Protein AF-A0A4R9IJF5-F1 (afdb_monomer_lite)

pLDDT: mean 86.81, std 10.18, range [46.81, 97.56]

Radius of gyration: 17.84 Å; chains: 1; bounding box: 42×36×42 Å

Organism: NCBI:txid2484964

Structure (mmCIF, N/CA/C/O backbone):
data_AF-A0A4R9IJF5-F1
#
_entry.id   AF-A0A4R9IJF5-F1
#
loop_
_atom_site.group_PDB
_atom_site.id
_atom_site.type_symbol
_atom_site.label_atom_id
_atom_site.label_alt_id
_atom_site.label_comp_id
_atom_site.label_asym_id
_atom_site.label_entity_id
_atom_site.label_seq_id
_atom_site.pdbx_PDB_ins_code
_atom_site.Cartn_x
_atom_site.Cartn_y
_atom_site.Cartn_z
_atom_site.occupancy
_atom_site.B_iso_or_equiv
_atom_site.auth_seq_id
_atom_site.auth_comp_id
_atom_site.auth_asym_id
_atom_site.auth_atom_id
_atom_site.pdbx_PDB_model_num
ATOM 1 N N . MET A 1 1 ? 13.743 -22.548 -2.052 1.00 46.81 1 MET A N 1
ATOM 2 C CA . MET A 1 1 ? 13.257 -21.189 -1.715 1.00 46.81 1 MET A CA 1
ATOM 3 C C . MET A 1 1 ? 13.113 -20.416 -3.014 1.00 46.81 1 MET A C 1
ATOM 5 O O . MET A 1 1 ? 14.036 -20.484 -3.808 1.00 46.81 1 MET A O 1
ATOM 9 N N . LYS A 1 2 ? 11.975 -19.755 -3.269 1.00 55.03 2 LYS A N 1
ATOM 10 C CA . LYS A 1 2 ? 11.876 -18.783 -4.374 1.00 55.03 2 LYS A CA 1
ATOM 11 C C . LYS A 1 2 ? 12.757 -17.579 -4.033 1.00 55.03 2 LYS A C 1
ATOM 13 O O . LYS A 1 2 ? 12.748 -17.150 -2.877 1.00 55.03 2 LYS A O 1
ATOM 18 N N . ASP A 1 3 ? 13.495 -17.065 -5.011 1.00 65.81 3 ASP A N 1
ATOM 19 C CA . ASP A 1 3 ? 14.305 -15.861 -4.831 1.00 65.81 3 ASP A CA 1
ATOM 20 C C . ASP A 1 3 ? 13.428 -14.688 -4.383 1.00 65.81 3 ASP A C 1
ATOM 22 O O . ASP A 1 3 ? 12.347 -14.448 -4.927 1.00 65.81 3 ASP A O 1
ATOM 26 N N . LYS A 1 4 ? 13.890 -13.958 -3.363 1.00 61.62 4 LYS A N 1
ATOM 27 C CA . LYS A 1 4 ? 13.256 -12.718 -2.913 1.00 61.62 4 LYS A CA 1
ATOM 28 C C . LYS A 1 4 ? 13.832 -11.575 -3.740 1.00 61.62 4 LYS A C 1
ATOM 30 O O . LYS A 1 4 ? 14.949 -11.131 -3.494 1.00 61.62 4 LYS A O 1
ATOM 35 N N . ILE A 1 5 ? 13.080 -11.131 -4.740 1.00 67.94 5 ILE A N 1
ATOM 36 C CA . ILE A 1 5 ? 13.469 -10.022 -5.613 1.00 67.94 5 ILE A CA 1
ATOM 37 C C . ILE A 1 5 ? 13.005 -8.715 -4.965 1.00 67.94 5 ILE A C 1
ATOM 39 O O . ILE A 1 5 ? 11.820 -8.550 -4.682 1.00 67.94 5 ILE A O 1
ATOM 43 N N . PHE A 1 6 ? 13.938 -7.793 -4.735 1.00 71.94 6 PHE A N 1
ATOM 44 C CA . PHE A 1 6 ? 13.663 -6.434 -4.272 1.00 71.94 6 PHE A CA 1
ATOM 45 C C . PHE A 1 6 ? 13.974 -5.453 -5.402 1.00 71.94 6 PHE A C 1
ATOM 47 O O . PHE A 1 6 ? 15.039 -5.535 -6.014 1.00 71.94 6 PHE A O 1
ATOM 54 N N . LEU A 1 7 ? 13.042 -4.545 -5.690 1.00 71.00 7 LEU A N 1
ATOM 55 C CA . LEU A 1 7 ? 13.237 -3.480 -6.669 1.00 71.00 7 LEU A CA 1
ATOM 56 C C . LEU A 1 7 ? 13.514 -2.179 -5.922 1.00 71.00 7 LEU A C 1
ATOM 58 O O . LEU A 1 7 ? 12.616 -1.639 -5.277 1.00 71.00 7 LEU A O 1
ATOM 62 N N . ASP A 1 8 ? 14.742 -1.679 -6.012 1.00 79.38 8 ASP A N 1
ATOM 63 C CA . ASP A 1 8 ? 15.024 -0.308 -5.605 1.00 79.38 8 ASP A CA 1
ATOM 64 C C . ASP A 1 8 ? 14.613 0.679 -6.715 1.00 79.38 8 ASP A C 1
ATOM 66 O O . ASP A 1 8 ? 14.468 0.327 -7.891 1.00 79.38 8 ASP A O 1
ATOM 70 N N . THR A 1 9 ? 14.413 1.940 -6.344 1.00 76.88 9 THR A N 1
ATOM 71 C CA . THR A 1 9 ? 14.094 3.003 -7.304 1.00 76.88 9 THR A CA 1
ATOM 72 C C . THR A 1 9 ? 15.302 3.417 -8.151 1.00 76.88 9 THR A C 1
ATOM 74 O O . THR A 1 9 ? 15.116 3.960 -9.241 1.00 76.88 9 THR A O 1
ATOM 77 N N . ASN A 1 10 ? 16.534 3.117 -7.718 1.00 78.25 10 ASN A N 1
ATOM 78 C CA . ASN A 1 10 ? 17.755 3.401 -8.478 1.00 78.25 10 ASN A CA 1
ATOM 79 C C . ASN A 1 10 ? 17.824 2.586 -9.774 1.00 78.25 10 ASN A C 1
ATOM 81 O O . ASN A 1 10 ? 18.405 3.049 -10.756 1.00 78.25 10 ASN A O 1
ATOM 85 N N . ILE A 1 11 ? 17.169 1.424 -9.831 1.00 80.62 11 ILE A N 1
ATOM 86 C CA . ILE A 1 11 ? 17.050 0.627 -11.051 1.00 80.62 11 ILE A CA 1
ATOM 87 C C . ILE A 1 11 ? 16.398 1.430 -12.188 1.00 80.62 11 ILE A C 1
ATOM 89 O O . ILE A 1 11 ? 16.769 1.253 -13.34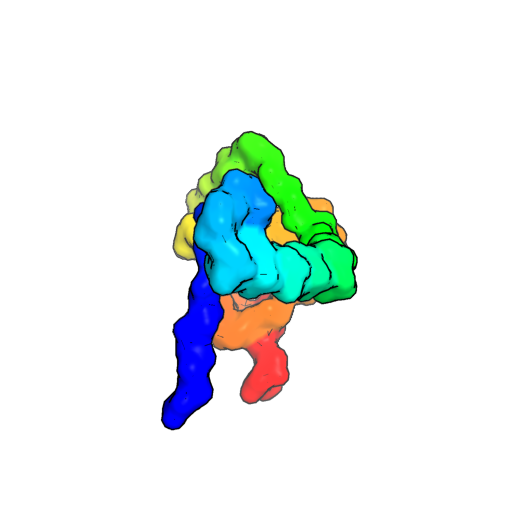8 1.00 80.62 11 ILE A O 1
ATOM 93 N N . ILE A 1 12 ? 15.492 2.365 -11.883 1.00 78.69 12 ILE A N 1
ATOM 94 C CA . ILE A 1 12 ? 14.878 3.241 -12.894 1.00 78.69 12 ILE A CA 1
ATOM 95 C C . ILE A 1 12 ? 15.921 4.201 -13.486 1.00 78.69 12 ILE A C 1
ATOM 97 O O . ILE A 1 12 ? 15.921 4.446 -14.693 1.00 78.69 12 ILE A O 1
ATOM 101 N N . LEU A 1 13 ? 16.863 4.691 -12.674 1.00 82.94 13 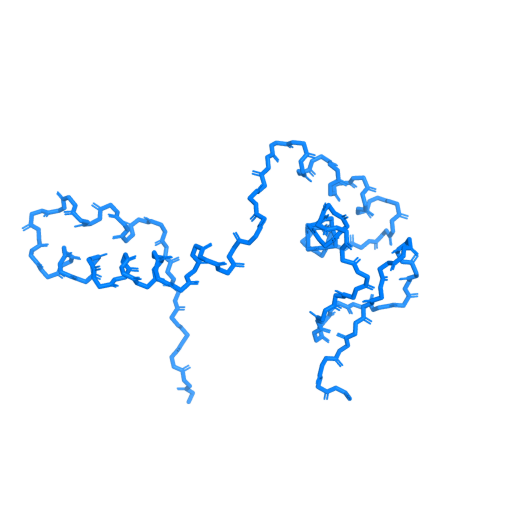LEU A N 1
ATOM 102 C CA . LEU A 1 13 ? 17.918 5.609 -13.123 1.00 82.94 13 LEU A CA 1
ATOM 103 C C . LEU A 1 13 ? 18.849 4.956 -14.151 1.00 82.94 13 LEU A C 1
ATOM 105 O O . LEU A 1 13 ? 19.377 5.635 -15.033 1.00 82.94 13 LEU A O 1
ATOM 109 N N . TYR A 1 14 ? 19.005 3.629 -14.108 1.00 86.69 14 TYR A N 1
ATOM 110 C CA . TYR A 1 14 ? 19.826 2.906 -15.079 1.00 86.69 14 TYR A CA 1
ATOM 111 C C . TYR A 1 14 ? 19.285 2.942 -16.511 1.00 86.69 14 TYR A C 1
ATOM 113 O O . TYR A 1 14 ? 20.032 2.626 -17.437 1.00 86.69 14 TYR A O 1
ATOM 121 N N . GLN A 1 15 ? 18.057 3.414 -16.745 1.00 84.06 15 GLN A N 1
ATOM 122 C CA . GLN A 1 15 ? 17.581 3.710 -18.103 1.00 84.06 15 GLN A CA 1
ATOM 123 C C . GLN A 1 15 ? 18.432 4.755 -18.826 1.00 84.06 15 GLN A C 1
ATOM 125 O O . GLN A 1 15 ? 18.519 4.738 -20.057 1.00 84.06 15 GLN A O 1
ATOM 130 N N . PHE A 1 16 ? 19.074 5.634 -18.061 1.00 86.44 16 PHE A N 1
ATOM 131 C CA . PHE A 1 16 ? 19.955 6.681 -18.563 1.00 86.44 16 PHE A CA 1
ATOM 132 C C . PHE A 1 16 ? 21.437 6.278 -18.514 1.00 86.44 16 PHE A C 1
ATOM 134 O O . PHE A 1 16 ? 22.298 7.075 -18.873 1.00 86.44 16 PHE A O 1
ATOM 141 N N . SER A 1 17 ? 21.754 5.043 -18.102 1.00 89.81 17 SER A N 1
ATOM 142 C CA . SER A 1 17 ? 23.130 4.537 -18.072 1.00 89.81 17 SER A CA 1
ATOM 143 C C . SER A 1 17 ? 23.670 4.254 -19.480 1.00 89.81 17 SER A C 1
ATOM 145 O O . SER A 1 17 ? 22.922 3.886 -20.391 1.00 89.81 17 SER A O 1
ATOM 147 N N . SER A 1 18 ? 24.988 4.388 -19.649 1.00 90.25 18 SER A N 1
ATOM 148 C CA . SER A 1 18 ? 25.728 3.920 -20.829 1.00 90.25 18 SER A CA 1
ATOM 149 C C . SER A 1 18 ? 25.920 2.396 -20.848 1.00 90.25 18 SER A C 1
ATOM 151 O O . SER A 1 18 ? 26.168 1.822 -21.908 1.00 90.25 18 SER A O 1
ATOM 153 N N . ASP A 1 19 ? 25.760 1.725 -19.703 1.00 94.38 19 ASP A N 1
ATOM 154 C CA . ASP A 1 19 ? 25.783 0.267 -19.593 1.00 94.38 19 ASP A CA 1
ATOM 155 C C . ASP A 1 19 ? 24.518 -0.324 -20.235 1.00 94.38 19 ASP A C 1
ATOM 157 O O . ASP A 1 19 ? 23.398 -0.187 -19.731 1.00 94.38 19 ASP A O 1
ATOM 161 N N . THR A 1 20 ? 24.705 -0.990 -21.375 1.00 91.44 20 THR A N 1
ATOM 162 C CA . THR A 1 20 ? 23.602 -1.506 -22.196 1.00 91.44 20 THR A CA 1
ATOM 163 C C . THR A 1 20 ? 22.835 -2.631 -21.495 1.00 91.44 20 THR A C 1
ATOM 165 O O . THR A 1 20 ? 21.616 -2.726 -21.649 1.00 91.44 20 THR A O 1
ATOM 168 N N . GLN A 1 21 ? 23.505 -3.449 -20.677 1.00 90.88 21 GLN A N 1
ATOM 169 C CA . GLN A 1 21 ? 22.858 -4.538 -19.946 1.00 90.88 21 GLN A CA 1
ATOM 170 C C . GLN A 1 21 ? 21.951 -3.981 -18.844 1.00 90.88 21 GLN A C 1
ATOM 172 O O . GLN A 1 21 ? 20.773 -4.343 -18.770 1.00 90.88 21 GLN A O 1
ATOM 177 N N . LYS A 1 22 ? 22.464 -3.046 -18.032 1.00 89.00 22 LYS A N 1
ATOM 178 C CA . LYS A 1 22 ? 21.672 -2.387 -16.977 1.00 89.00 22 LYS A CA 1
ATOM 179 C C . LYS A 1 22 ? 20.503 -1.604 -17.561 1.00 89.00 22 LYS A C 1
ATOM 181 O O . LYS A 1 22 ? 19.386 -1.701 -17.056 1.00 89.00 22 LYS A O 1
ATOM 186 N N . LYS A 1 23 ? 20.732 -0.893 -18.666 1.00 90.00 23 LYS A N 1
ATOM 187 C CA . LYS A 1 23 ? 19.696 -0.141 -19.379 1.00 90.00 23 LYS A CA 1
ATOM 188 C C . LYS A 1 23 ? 18.570 -1.035 -19.893 1.00 90.00 23 LYS A C 1
ATOM 190 O O . LYS A 1 23 ? 17.401 -0.691 -19.725 1.00 90.00 23 LYS A O 1
ATOM 195 N N . ASN A 1 24 ? 18.894 -2.178 -20.498 1.00 90.00 24 ASN A N 1
ATOM 196 C CA . ASN A 1 24 ? 17.879 -3.112 -20.990 1.00 90.00 24 ASN A CA 1
ATOM 197 C C . ASN A 1 24 ? 17.061 -3.703 -19.838 1.00 90.00 24 ASN A C 1
ATOM 199 O O . ASN A 1 24 ? 15.832 -3.706 -19.906 1.00 90.00 24 ASN A O 1
ATOM 203 N N . LYS A 1 25 ? 17.715 -4.082 -18.732 1.00 88.25 25 LYS A N 1
ATOM 204 C CA . LYS A 1 25 ? 17.000 -4.582 -17.553 1.00 88.25 25 LYS A CA 1
ATOM 205 C C . LYS A 1 25 ? 16.083 -3.526 -16.932 1.00 88.25 25 LYS A C 1
ATOM 207 O O . LYS A 1 25 ? 14.946 -3.822 -16.574 1.00 88.25 25 LYS A O 1
ATOM 212 N N . ALA A 1 26 ? 16.539 -2.278 -16.872 1.00 87.44 26 ALA A N 1
ATOM 213 C CA . ALA A 1 26 ? 15.742 -1.159 -16.382 1.00 87.44 26 ALA A CA 1
ATOM 214 C C . ALA A 1 26 ? 14.511 -0.858 -17.262 1.00 87.44 26 ALA A C 1
ATOM 216 O O . ALA A 1 26 ? 13.479 -0.419 -16.750 1.00 87.44 26 ALA A O 1
ATOM 217 N N . LYS A 1 27 ? 14.581 -1.110 -18.579 1.00 87.94 27 LYS A N 1
ATOM 218 C CA . LYS A 1 27 ? 13.428 -0.989 -19.491 1.00 87.94 27 LYS A CA 1
ATOM 219 C C . LYS A 1 27 ? 12.383 -2.087 -19.271 1.00 87.94 27 LYS A C 1
ATOM 221 O O . LYS A 1 27 ? 11.191 -1.783 -19.243 1.00 87.94 27 LYS A O 1
ATO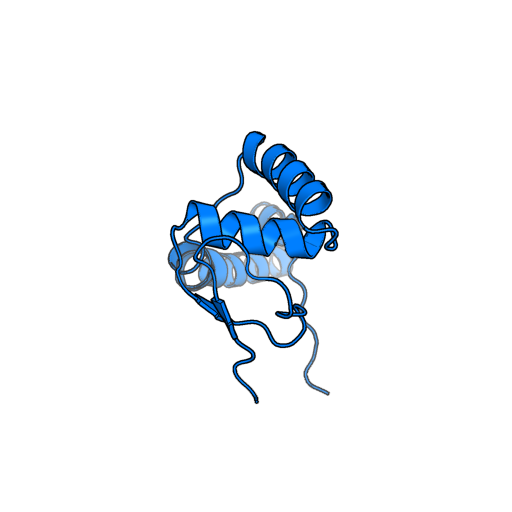M 226 N N . GLU A 1 28 ? 12.808 -3.336 -19.074 1.00 87.00 28 GLU A N 1
ATOM 227 C CA . GLU A 1 28 ? 11.891 -4.437 -18.726 1.00 87.00 28 GLU A CA 1
ATOM 228 C C . GLU A 1 28 ? 11.120 -4.117 -17.440 1.00 87.00 28 GLU A C 1
ATOM 230 O O . GLU A 1 28 ? 9.896 -4.215 -17.384 1.00 87.00 28 GLU A O 1
ATOM 235 N N . LEU A 1 29 ? 11.838 -3.658 -16.416 1.00 86.31 29 LEU A N 1
ATOM 236 C CA . LEU A 1 29 ? 11.255 -3.354 -15.113 1.00 86.31 29 LEU A CA 1
ATOM 237 C C . LEU A 1 29 ? 10.324 -2.141 -15.139 1.00 86.31 29 LEU A C 1
ATOM 239 O O . LEU A 1 29 ? 9.305 -2.138 -14.453 1.00 86.31 29 LEU A O 1
ATOM 243 N N . ARG A 1 30 ? 10.601 -1.146 -15.985 1.00 86.25 30 ARG A N 1
ATOM 244 C CA . ARG A 1 30 ? 9.654 -0.050 -16.237 1.00 86.25 30 ARG A CA 1
ATOM 245 C C . ARG A 1 30 ? 8.333 -0.546 -16.789 1.00 86.25 30 ARG A C 1
ATOM 247 O O . ARG A 1 30 ? 7.296 -0.083 -16.339 1.00 86.25 30 ARG A O 1
ATOM 254 N N . THR A 1 31 ? 8.373 -1.508 -17.705 1.00 87.50 31 THR A N 1
ATOM 255 C CA . THR A 1 31 ? 7.148 -2.092 -18.262 1.00 87.50 31 THR A CA 1
ATOM 256 C C . THR A 1 31 ? 6.315 -2.736 -17.154 1.00 87.50 31 THR A C 1
ATOM 258 O O . THR A 1 31 ? 5.110 -2.522 -17.090 1.00 87.50 31 THR A O 1
ATOM 261 N N . TYR A 1 32 ? 6.951 -3.447 -16.217 1.00 85.69 32 TYR A N 1
ATOM 262 C CA . TYR A 1 32 ? 6.260 -3.985 -15.042 1.00 85.69 32 TYR A CA 1
ATOM 263 C C . TYR A 1 32 ? 5.635 -2.878 -14.173 1.00 85.69 32 TYR A C 1
ATOM 265 O O . TYR A 1 32 ? 4.484 -2.996 -13.750 1.00 85.69 32 TYR A O 1
ATOM 273 N N . ILE A 1 33 ? 6.362 -1.782 -13.935 1.00 85.69 33 ILE A N 1
ATOM 274 C CA . ILE A 1 33 ? 5.849 -0.634 -13.174 1.00 85.69 33 ILE A CA 1
ATOM 275 C C . ILE A 1 33 ? 4.627 -0.020 -13.869 1.00 85.69 33 ILE A C 1
ATOM 277 O O . ILE A 1 33 ? 3.606 0.196 -13.227 1.00 85.69 33 ILE A O 1
ATOM 281 N N . GLU A 1 34 ? 4.708 0.237 -15.171 1.00 87.38 34 GLU A N 1
ATOM 282 C CA . GLU A 1 34 ? 3.662 0.934 -15.928 1.00 87.38 34 GLU A CA 1
ATOM 283 C C . GLU A 1 34 ? 2.420 0.075 -16.167 1.00 87.38 34 GLU A C 1
ATOM 285 O O . GLU A 1 34 ? 1.304 0.584 -16.102 1.00 87.38 34 GLU A O 1
ATOM 290 N N . VAL A 1 35 ? 2.601 -1.222 -16.419 1.00 89.12 35 VAL A N 1
ATOM 291 C CA . VAL A 1 35 ? 1.507 -2.125 -16.807 1.00 89.12 35 VAL A CA 1
ATOM 292 C C . VAL A 1 35 ? 0.877 -2.829 -15.607 1.00 89.12 35 VAL A C 1
ATOM 294 O O . VAL A 1 35 ? -0.311 -3.139 -15.644 1.00 89.12 35 VAL A O 1
ATOM 297 N N . ILE A 1 36 ? 1.641 -3.088 -14.541 1.00 87.50 36 ILE A N 1
ATOM 298 C CA . ILE A 1 36 ? 1.154 -3.842 -13.377 1.00 87.50 36 ILE A CA 1
ATOM 299 C C . ILE A 1 36 ? 1.074 -2.949 -12.142 1.00 87.50 36 ILE A C 1
ATOM 301 O O . ILE A 1 36 ? 0.003 -2.828 -11.551 1.00 87.50 36 ILE A O 1
ATOM 305 N N . LEU A 1 37 ? 2.175 -2.307 -11.743 1.00 84.31 37 LEU A N 1
ATOM 306 C CA . LEU A 1 37 ? 2.224 -1.618 -10.449 1.00 84.31 37 LEU A CA 1
ATOM 307 C C . LEU A 1 37 ? 1.349 -0.357 -10.413 1.00 84.31 37 LEU A C 1
ATOM 309 O O . LEU A 1 37 ? 0.491 -0.240 -9.543 1.00 84.31 37 LEU A O 1
ATOM 313 N N . ILE A 1 38 ? 1.531 0.572 -11.357 1.00 87.62 38 ILE A N 1
ATOM 314 C CA . ILE A 1 38 ? 0.804 1.851 -11.402 1.00 87.62 38 ILE A CA 1
ATOM 315 C C . ILE A 1 38 ? -0.719 1.641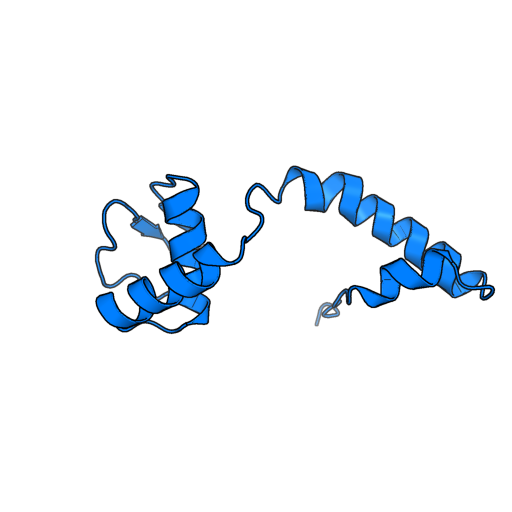 -11.471 1.00 87.62 38 ILE A C 1
ATOM 317 O O . ILE A 1 38 ? -1.429 2.276 -10.690 1.00 87.62 38 ILE A O 1
ATOM 321 N N . PRO A 1 39 ? -1.261 0.735 -12.310 1.00 88.88 39 PRO A N 1
ATOM 322 C CA . PRO A 1 39 ? -2.701 0.479 -12.339 1.00 88.88 39 PRO A CA 1
ATOM 323 C C . PRO A 1 39 ? -3.272 -0.057 -11.018 1.00 88.88 39 PRO A C 1
ATOM 325 O O . PRO A 1 39 ? -4.436 0.226 -10.704 1.00 88.88 39 PRO A O 1
ATOM 328 N N . LEU A 1 40 ? -2.470 -0.804 -10.248 1.00 85.69 40 LEU A N 1
ATOM 329 C CA . LEU A 1 40 ? -2.845 -1.368 -8.947 1.00 85.69 40 LEU A CA 1
ATOM 330 C C . LEU A 1 40 ? -2.650 -0.379 -7.783 1.00 85.69 40 LEU A C 1
ATOM 332 O O . LEU A 1 40 ? -3.406 -0.425 -6.812 1.00 85.69 40 LEU A O 1
ATOM 336 N N . CYS A 1 41 ? -1.689 0.543 -7.876 1.00 87.44 41 CYS A N 1
ATOM 337 C CA . CYS A 1 41 ? -1.445 1.586 -6.880 1.00 87.44 41 CYS A CA 1
ATOM 338 C C . CYS A 1 41 ? -2.537 2.666 -6.929 1.00 87.44 41 CYS A C 1
ATOM 340 O O . CYS A 1 41 ? -2.410 3.686 -7.599 1.00 87.44 41 CYS A O 1
ATOM 342 N N . LYS A 1 42 ? -3.626 2.453 -6.183 1.00 84.00 42 LYS A N 1
ATOM 343 C CA . LYS A 1 42 ? -4.723 3.431 -6.039 1.00 84.00 42 LYS A CA 1
ATOM 344 C C . LYS A 1 42 ? -4.445 4.543 -5.027 1.00 84.00 42 LYS A C 1
ATOM 346 O O . LYS A 1 42 ? -5.229 5.483 -4.943 1.00 84.00 42 LYS A O 1
ATOM 351 N N . PHE A 1 43 ? -3.361 4.439 -4.262 1.00 88.62 43 PHE A N 1
ATOM 352 C CA . PHE A 1 43 ? -3.013 5.387 -3.212 1.00 88.62 43 PHE A CA 1
ATOM 353 C C . PHE A 1 43 ? -1.565 5.846 -3.356 1.00 88.62 43 PHE A C 1
ATOM 355 O O . PHE A 1 43 ? -0.657 5.020 -3.440 1.00 88.62 43 PHE A O 1
ATOM 362 N N . PHE A 1 44 ? -1.368 7.163 -3.344 1.00 89.62 44 PHE A N 1
ATOM 363 C CA . PHE A 1 44 ? -0.060 7.805 -3.323 1.00 89.62 44 PHE A CA 1
ATOM 364 C C . PHE A 1 44 ? -0.004 8.724 -2.099 1.00 89.62 44 PHE A C 1
ATOM 366 O O . PHE A 1 44 ? -0.851 9.611 -1.986 1.00 89.62 44 PHE A O 1
ATOM 373 N N . PRO A 1 45 ? 0.935 8.503 -1.166 1.00 91.75 45 PRO A N 1
ATOM 374 C CA . PRO A 1 45 ? 0.991 9.268 0.069 1.00 91.75 45 PRO A CA 1
ATOM 375 C C . PRO A 1 45 ? 1.431 10.712 -0.190 1.00 91.75 45 PRO A C 1
ATOM 377 O O . PRO A 1 45 ? 2.441 10.957 -0.849 1.00 91.75 45 PRO A O 1
ATOM 380 N N . ASP A 1 46 ? 0.702 11.662 0.383 1.00 93.69 46 ASP A N 1
ATOM 381 C CA . ASP A 1 46 ? 1.106 13.064 0.491 1.00 93.69 46 ASP A CA 1
ATOM 382 C C . ASP A 1 46 ? 1.688 13.358 1.896 1.00 93.69 46 ASP A C 1
ATOM 384 O O . ASP A 1 46 ? 1.603 12.511 2.786 1.00 93.69 46 ASP A O 1
ATOM 388 N N . PRO A 1 47 ? 2.302 14.527 2.155 1.00 95.88 47 PRO A N 1
ATOM 389 C CA . PRO A 1 47 ? 2.876 14.828 3.468 1.00 95.88 47 PRO A CA 1
ATOM 390 C C . PRO A 1 47 ? 1.901 14.683 4.653 1.00 95.88 47 PRO A C 1
ATOM 392 O O . PRO A 1 47 ? 2.308 14.228 5.723 1.00 95.88 47 PRO A O 1
ATOM 395 N N . SER A 1 48 ? 0.618 15.018 4.473 1.00 96.12 48 SER A N 1
ATOM 396 C CA . SER A 1 48 ? -0.394 14.914 5.533 1.00 96.12 48 SER A CA 1
ATOM 397 C C . SER A 1 48 ? -0.688 13.465 5.916 1.00 96.12 48 SER A C 1
ATOM 399 O O . SER A 1 48 ? -0.938 13.182 7.085 1.00 96.12 48 SER A O 1
ATOM 401 N N . PHE A 1 49 ? -0.551 12.522 4.977 1.00 97.25 49 PHE A N 1
ATOM 402 C CA . PHE A 1 49 ? -0.748 11.096 5.238 1.00 97.25 49 PHE A CA 1
ATOM 403 C C . PHE A 1 49 ? 0.167 10.570 6.350 1.00 97.25 49 PHE A C 1
ATOM 405 O O . PHE A 1 49 ? -0.262 9.764 7.178 1.00 97.25 49 PHE A O 1
ATOM 412 N N . TYR A 1 50 ? 1.417 11.026 6.407 1.00 97.44 50 T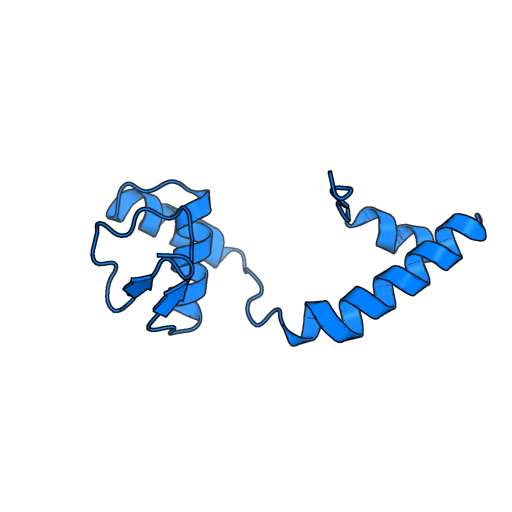YR A N 1
ATOM 413 C CA . TYR A 1 50 ? 2.354 10.579 7.439 1.00 97.44 50 TYR A CA 1
ATOM 414 C C . TYR A 1 50 ? 1.963 11.104 8.823 1.00 97.44 50 TYR A C 1
ATOM 416 O O . TYR A 1 50 ? 2.017 10.359 9.801 1.00 97.44 50 TYR A O 1
ATOM 424 N N . ILE A 1 51 ? 1.502 12.355 8.893 1.00 97.56 51 ILE A N 1
ATOM 425 C CA . ILE A 1 51 ? 1.026 12.985 10.131 1.00 97.56 51 ILE A CA 1
ATOM 426 C C . ILE A 1 51 ? -0.255 12.290 10.613 1.00 97.56 51 ILE A C 1
ATOM 428 O O . ILE A 1 51 ? -0.340 11.872 11.765 1.00 97.56 51 ILE A O 1
ATOM 432 N N . ASP A 1 52 ? -1.215 12.068 9.716 1.00 96.44 52 ASP A N 1
ATOM 433 C CA . ASP A 1 52 ? -2.457 11.351 10.017 1.00 96.44 52 ASP A CA 1
ATOM 434 C C . ASP A 1 52 ? -2.185 9.921 10.518 1.00 96.44 52 ASP A C 1
ATOM 436 O O . ASP A 1 52 ? -2.851 9.424 11.428 1.00 96.44 52 ASP A O 1
ATOM 440 N N . SER A 1 53 ? -1.153 9.266 9.979 1.00 96.75 53 SER A N 1
ATOM 441 C CA . SER A 1 53 ? -0.749 7.924 10.414 1.00 96.75 53 SER A CA 1
ATOM 442 C C . SER A 1 53 ? -0.142 7.924 11.819 1.00 96.75 53 SER A C 1
ATOM 444 O O . SER A 1 53 ? -0.338 6.963 12.561 1.00 96.75 53 SER A O 1
ATOM 446 N N . LEU A 1 54 ? 0.548 8.996 12.229 1.00 97.50 54 LEU A N 1
ATOM 447 C CA . LEU A 1 54 ? 0.991 9.162 13.619 1.00 97.50 54 LEU A CA 1
ATOM 448 C C . LEU A 1 54 ? -0.206 9.322 14.565 1.00 97.50 54 LEU A C 1
ATOM 450 O O . LEU A 1 54 ? -0.231 8.690 15.619 1.00 97.50 54 LEU A O 1
ATOM 454 N N . ASN A 1 55 ? -1.239 10.063 14.157 1.00 95.94 55 ASN A N 1
ATOM 455 C CA . ASN A 1 55 ? -2.463 10.204 14.950 1.00 95.94 55 ASN A CA 1
ATOM 456 C C . ASN A 1 55 ? -3.172 8.851 15.143 1.00 95.94 55 ASN A C 1
ATOM 458 O O . ASN A 1 55 ? -3.596 8.516 16.249 1.00 95.94 55 A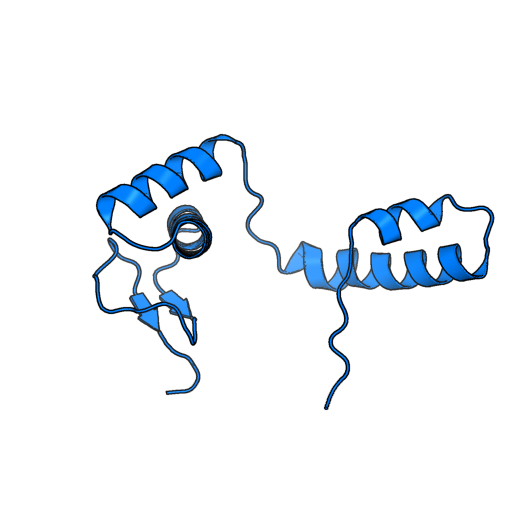SN A O 1
ATOM 462 N N . ILE A 1 56 ? -3.263 8.032 14.087 1.00 94.06 56 ILE A N 1
ATOM 463 C CA . ILE A 1 56 ? -3.831 6.672 14.154 1.00 94.06 56 ILE A CA 1
ATOM 464 C C . ILE A 1 56 ? -2.995 5.778 15.075 1.00 94.06 56 ILE A C 1
ATOM 466 O O . ILE A 1 56 ? -3.553 5.103 15.944 1.00 94.06 56 ILE A O 1
ATOM 470 N N . LYS A 1 57 ? -1.665 5.816 14.939 1.00 94.31 57 LYS A N 1
ATOM 471 C CA . LYS A 1 57 ? -0.732 5.098 15.815 1.00 94.31 57 LYS A CA 1
ATOM 472 C C . LYS A 1 57 ? -0.997 5.421 17.284 1.00 94.31 57 LYS A C 1
ATOM 474 O O . LYS A 1 57 ? -1.109 4.520 18.112 1.00 94.31 57 LYS A O 1
ATOM 479 N N . GLU A 1 58 ? -1.108 6.704 17.615 1.00 94.69 58 GLU A N 1
ATOM 480 C CA . GLU A 1 58 ? -1.314 7.166 18.987 1.00 94.69 58 GLU A CA 1
ATOM 481 C C . GLU A 1 58 ? -2.699 6.814 19.533 1.00 94.69 58 GLU A C 1
ATOM 483 O O . GLU A 1 58 ? -2.794 6.405 20.697 1.00 94.69 58 GLU A O 1
ATOM 488 N N . LYS A 1 59 ? -3.740 6.935 18.698 1.00 93.25 59 LYS A N 1
ATOM 489 C CA . LYS A 1 59 ? -5.145 6.656 19.033 1.00 93.25 59 LYS A CA 1
ATOM 490 C C . LYS A 1 59 ? -5.399 5.170 19.280 1.00 93.25 59 LYS A C 1
ATOM 492 O O . LYS A 1 59 ? -6.042 4.827 20.267 1.00 93.25 59 LYS A O 1
ATOM 497 N N . TYR A 1 60 ? -4.875 4.299 18.418 1.00 91.00 60 TYR A N 1
ATOM 498 C CA . TYR A 1 60 ? -5.133 2.852 18.455 1.00 91.00 60 TYR A CA 1
ATOM 499 C C . TYR A 1 60 ? -3.978 2.031 19.054 1.00 91.00 60 TYR A C 1
ATOM 501 O O . TYR A 1 60 ? -4.090 0.820 19.218 1.00 91.00 60 TYR A O 1
ATOM 509 N N . LYS A 1 61 ? -2.864 2.671 19.436 1.00 90.81 61 LYS A N 1
ATOM 510 C CA . LYS A 1 61 ? -1.687 2.012 20.044 1.00 90.81 61 LYS A CA 1
ATOM 511 C C . LYS A 1 61 ? -1.125 0.868 19.190 1.00 90.81 61 LYS A C 1
ATOM 513 O O . LYS A 1 61 ? -0.687 -0.154 19.711 1.00 90.81 61 LYS A O 1
ATOM 518 N N . ILE A 1 62 ? -1.117 1.060 17.876 1.00 89.25 62 ILE A N 1
ATOM 519 C CA . ILE A 1 62 ? -0.574 0.113 16.893 1.00 89.25 62 ILE A CA 1
ATOM 520 C C . ILE A 1 62 ? 0.800 0.570 16.387 1.00 89.25 62 ILE A C 1
ATOM 522 O O . ILE A 1 62 ? 1.254 1.674 16.700 1.00 89.25 62 ILE A O 1
ATOM 526 N N . SER A 1 63 ? 1.500 -0.270 15.618 1.00 91.88 63 SER A N 1
ATOM 527 C CA . SER A 1 63 ? 2.796 0.115 15.052 1.00 91.88 63 SER A CA 1
ATOM 528 C C . SER A 1 63 ? 2.640 1.246 14.027 1.00 91.88 63 SER A C 1
ATOM 530 O O . SER A 1 63 ? 1.586 1.418 13.410 1.00 91.88 63 SER A O 1
ATOM 532 N N . TYR A 1 64 ? 3.696 2.041 13.827 1.00 93.00 64 TYR A N 1
ATOM 533 C CA . TYR A 1 64 ? 3.651 3.120 12.836 1.00 93.00 64 TYR A CA 1
ATOM 534 C C . TYR A 1 64 ? 3.417 2.579 11.416 1.00 93.00 64 TYR A C 1
ATOM 536 O O . TYR A 1 64 ? 2.595 3.123 10.688 1.00 93.00 64 TYR A O 1
ATOM 544 N N . TYR A 1 65 ? 4.071 1.474 11.046 1.00 92.75 65 TYR A N 1
ATOM 545 C CA . TYR A 1 65 ? 3.912 0.867 9.722 1.00 92.75 65 TYR A CA 1
ATOM 546 C C . TYR A 1 65 ? 2.504 0.311 9.495 1.00 92.75 65 TYR A C 1
ATOM 548 O O . TYR A 1 65 ? 1.924 0.533 8.435 1.00 92.75 65 TYR A O 1
ATOM 556 N N . ASP A 1 66 ? 1.916 -0.322 10.510 1.00 92.69 66 ASP A N 1
ATOM 557 C CA . ASP A 1 66 ? 0.519 -0.760 10.466 1.00 92.69 66 ASP A CA 1
ATOM 558 C C . ASP A 1 66 ? -0.436 0.428 10.319 1.00 92.69 66 ASP A C 1
ATOM 560 O O . ASP A 1 66 ? -1.401 0.371 9.556 1.00 92.69 66 ASP A O 1
ATOM 564 N N . SER A 1 67 ? -0.125 1.538 10.995 1.00 94.25 67 SER A N 1
ATOM 565 C CA . SER A 1 67 ? -0.907 2.773 10.904 1.00 94.25 67 SER A CA 1
ATOM 566 C C . SER A 1 67 ? -0.904 3.359 9.496 1.00 94.25 67 SER A C 1
ATOM 568 O O . SER A 1 67 ? -1.938 3.860 9.071 1.00 94.25 67 SER A O 1
ATOM 570 N N . LEU A 1 68 ? 0.205 3.259 8.749 1.00 95.31 68 LEU A N 1
ATOM 571 C CA . LEU A 1 68 ? 0.259 3.690 7.345 1.00 95.31 68 LEU A CA 1
ATOM 572 C C . LEU A 1 68 ? -0.733 2.886 6.490 1.00 95.31 68 LEU A C 1
ATOM 574 O O . LEU A 1 68 ? -1.504 3.459 5.722 1.00 95.31 68 LEU A O 1
ATOM 578 N N . ILE A 1 69 ? -0.745 1.560 6.644 1.00 94.38 69 ILE A N 1
ATOM 579 C CA . ILE A 1 69 ? -1.626 0.669 5.873 1.00 94.38 69 ILE A CA 1
ATOM 580 C C . ILE A 1 69 ? -3.095 0.953 6.208 1.00 94.38 69 ILE A C 1
ATOM 582 O O . ILE A 1 69 ? -3.927 1.106 5.311 1.00 94.38 69 ILE A O 1
ATOM 586 N N . ILE A 1 70 ? -3.408 1.067 7.499 1.00 93.94 70 ILE A N 1
ATOM 587 C CA . ILE A 1 70 ? -4.757 1.373 7.980 1.00 93.94 70 ILE A CA 1
ATOM 588 C C . ILE A 1 70 ? -5.212 2.751 7.495 1.00 93.94 70 ILE A C 1
ATOM 590 O O . ILE A 1 70 ? -6.318 2.874 6.973 1.00 93.94 70 ILE A O 1
ATOM 594 N N . ASN A 1 71 ? -4.364 3.776 7.600 1.00 95.25 71 ASN A N 1
ATOM 595 C CA . ASN A 1 71 ? -4.699 5.118 7.135 1.00 95.25 71 ASN A CA 1
ATOM 596 C C . ASN A 1 71 ? -4.972 5.139 5.626 1.00 95.25 71 ASN A C 1
ATOM 598 O O . ASN A 1 71 ? -5.928 5.768 5.179 1.00 95.25 71 ASN A O 1
ATOM 602 N N . ALA A 1 72 ? -4.188 4.401 4.834 1.00 95.31 72 ALA A N 1
ATOM 603 C CA . ALA A 1 72 ? -4.409 4.301 3.395 1.00 95.31 72 ALA A CA 1
ATOM 604 C C . ALA A 1 72 ? -5.774 3.663 3.090 1.00 95.31 72 ALA A C 1
ATOM 606 O O . ALA A 1 72 ? -6.523 4.177 2.258 1.00 95.31 72 ALA A O 1
ATOM 607 N N . ALA A 1 73 ? -6.139 2.593 3.805 1.00 94.62 73 ALA A N 1
ATOM 608 C CA . ALA A 1 73 ? -7.447 1.956 3.670 1.00 94.62 73 ALA A CA 1
ATOM 609 C C . ALA A 1 73 ? -8.600 2.905 4.053 1.00 94.62 73 ALA A C 1
ATOM 611 O O . ALA A 1 73 ? -9.589 2.988 3.323 1.00 94.62 73 ALA A O 1
ATOM 612 N N . LEU A 1 74 ? -8.455 3.670 5.140 1.00 93.56 74 LEU A N 1
ATOM 613 C CA . LEU A 1 74 ? -9.444 4.664 5.574 1.00 93.56 74 LEU A CA 1
ATOM 614 C C . LEU A 1 74 ? -9.585 5.820 4.567 1.00 93.56 74 LEU A C 1
ATOM 616 O O . LEU A 1 74 ? -10.704 6.167 4.191 1.00 93.56 74 LEU A O 1
ATOM 620 N N . LYS A 1 75 ? -8.475 6.377 4.056 1.00 93.81 75 LYS A N 1
ATOM 621 C CA . LYS A 1 75 ? -8.475 7.440 3.026 1.00 93.81 75 LYS A CA 1
ATOM 622 C C . LYS A 1 75 ? -9.129 6.978 1.722 1.00 93.81 75 LYS A C 1
ATOM 624 O O . LYS A 1 75 ? -9.846 7.750 1.088 1.00 93.81 75 LYS A O 1
ATOM 629 N N . LEU A 1 76 ? -8.926 5.713 1.352 1.00 93.75 76 LEU A N 1
ATOM 630 C CA . LEU A 1 76 ? -9.592 5.071 0.215 1.00 93.75 76 LEU A CA 1
ATOM 631 C C . LEU A 1 76 ? -11.045 4.657 0.503 1.00 93.75 76 LEU A C 1
ATOM 633 O O . LEU A 1 76 ? -11.718 4.155 -0.395 1.00 93.75 76 LEU A O 1
ATOM 637 N N . LYS A 1 77 ? -11.547 4.889 1.724 1.00 93.62 77 LYS A N 1
ATOM 638 C CA . LYS A 1 77 ? -12.898 4.520 2.175 1.00 93.62 77 LYS A CA 1
ATOM 639 C C . LYS A 1 77 ? -13.182 3.019 2.062 1.00 93.62 77 LYS A C 1
ATOM 641 O O . LYS A 1 77 ? -14.318 2.609 1.823 1.00 93.62 77 LYS A O 1
ATOM 646 N N . CYS A 1 78 ? -12.157 2.191 2.231 1.00 94.00 78 CYS A N 1
ATOM 647 C CA . CYS A 1 78 ? -12.314 0.746 2.278 1.00 94.00 78 CYS A CA 1
ATOM 648 C C . CYS A 1 78 ? -13.088 0.343 3.540 1.00 94.00 78 CYS A C 1
ATOM 650 O O . CYS A 1 78 ? -12.833 0.856 4.625 1.00 94.00 78 CYS A O 1
ATOM 652 N N . SER A 1 79 ? -14.000 -0.620 3.411 1.00 93.81 79 SER A N 1
ATOM 653 C CA . SER A 1 79 ? -14.652 -1.269 4.558 1.00 93.81 79 SER A CA 1
ATOM 654 C C . SER A 1 79 ? -13.906 -2.514 5.038 1.00 93.81 79 SER A C 1
ATOM 656 O O . SER A 1 79 ? -14.129 -2.967 6.155 1.00 93.81 79 SER A O 1
ATOM 658 N N . LYS A 1 80 ? -13.013 -3.068 4.208 1.00 92.56 80 LYS A N 1
ATOM 659 C CA . LYS A 1 80 ? -12.247 -4.288 4.485 1.00 92.56 80 LYS A CA 1
ATOM 660 C C . LYS A 1 80 ? -10.768 -4.084 4.175 1.00 92.56 80 LYS A C 1
ATOM 662 O O . LYS A 1 80 ? -10.429 -3.571 3.109 1.00 92.56 80 LYS A O 1
ATOM 667 N N . LEU A 1 81 ? -9.904 -4.533 5.078 1.00 92.94 81 LEU A N 1
ATOM 668 C CA . LEU A 1 81 ? -8.454 -4.589 4.925 1.00 92.94 81 LEU A CA 1
ATOM 669 C C . LEU A 1 81 ? -7.993 -6.037 5.094 1.00 92.94 81 LEU A C 1
ATOM 671 O O . LEU A 1 81 ? -8.040 -6.585 6.192 1.00 92.94 81 LEU A O 1
ATOM 675 N N . TYR A 1 82 ? -7.527 -6.657 4.012 1.00 92.19 82 TYR A N 1
ATOM 676 C CA . TYR A 1 82 ? -6.971 -8.006 4.079 1.00 92.19 82 TYR A CA 1
ATOM 677 C C . TYR A 1 82 ? -5.511 -7.967 4.532 1.00 92.19 82 TYR A C 1
ATOM 679 O O . TYR A 1 82 ? -4.690 -7.294 3.909 1.00 92.19 82 TYR A O 1
ATOM 687 N N . SER A 1 83 ? -5.175 -8.686 5.601 1.00 90.88 83 SER A N 1
ATOM 688 C CA . SER A 1 83 ? -3.803 -8.806 6.094 1.00 90.88 83 SER A CA 1
ATOM 689 C C . SER A 1 83 ? -3.615 -10.051 6.956 1.00 90.88 83 SER A C 1
ATOM 691 O O . SER A 1 83 ? -4.437 -10.363 7.812 1.00 90.88 83 SER A O 1
ATOM 693 N N . GLU A 1 84 ? -2.503 -10.754 6.746 1.00 89.50 84 GLU A N 1
ATOM 694 C CA . GLU A 1 84 ? -2.149 -11.950 7.514 1.00 89.50 84 GLU A CA 1
ATOM 695 C C . GLU A 1 84 ? -1.698 -11.616 8.947 1.00 89.50 84 GLU A C 1
ATOM 697 O O . GLU A 1 84 ? -2.041 -12.332 9.891 1.00 89.50 84 GLU A O 1
ATOM 702 N N . TYR A 1 85 ? -0.951 -10.516 9.106 1.00 83.38 85 TYR A N 1
ATOM 703 C CA . TYR A 1 85 ? -0.201 -10.204 10.329 1.00 83.38 85 TYR A CA 1
ATOM 704 C C . TYR A 1 85 ? -0.736 -9.009 11.122 1.00 83.38 85 TYR A C 1
ATOM 706 O O . TYR A 1 85 ? -0.410 -8.883 12.303 1.00 83.38 85 TYR A O 1
ATOM 714 N N . LEU A 1 86 ? -1.553 -8.139 10.516 1.00 83.94 86 LEU A N 1
ATOM 715 C CA . LEU A 1 86 ? -2.175 -7.032 11.250 1.00 83.94 86 LEU A CA 1
ATOM 716 C C . LEU A 1 86 ? -3.124 -7.604 12.308 1.00 83.94 86 LEU A C 1
ATOM 718 O O . LEU A 1 86 ? -4.101 -8.281 11.987 1.00 83.94 86 LEU A O 1
ATOM 722 N N . GLN A 1 87 ? -2.834 -7.334 13.582 1.00 69.69 87 GLN A N 1
ATOM 723 C CA . GLN A 1 87 ? -3.681 -7.796 14.677 1.00 69.69 87 GLN A CA 1
ATOM 724 C C . GLN A 1 87 ? -4.997 -7.006 14.696 1.00 69.69 87 GLN A C 1
ATOM 726 O O . GLN A 1 87 ? -5.040 -5.833 15.053 1.00 69.69 87 GLN A O 1
ATOM 731 N N . ALA A 1 88 ? -6.076 -7.689 14.311 1.00 55.94 88 ALA A N 1
ATOM 732 C CA . ALA A 1 88 ? -7.423 -7.166 14.072 1.00 55.94 88 ALA A CA 1
ATOM 733 C C . ALA A 1 88 ? -8.260 -6.891 15.337 1.00 55.94 88 ALA A C 1
ATOM 735 O O . ALA A 1 88 ? -9.458 -6.631 15.249 1.00 55.94 88 ALA A O 1
ATOM 736 N N . ASN A 1 89 ? -7.672 -6.967 16.531 1.00 56.41 89 ASN A N 1
ATOM 737 C CA . ASN A 1 89 ? -8.452 -7.039 17.772 1.00 56.41 89 ASN A CA 1
ATOM 738 C C . ASN A 1 89 ? -8.954 -5.674 18.279 1.00 56.41 89 ASN A C 1
ATOM 740 O O . ASN A 1 89 ? -9.430 -5.573 19.408 1.00 56.41 89 ASN A O 1
ATOM 744 N N . GLN A 1 90 ? -8.873 -4.625 17.459 1.00 64.19 90 GLN A N 1
ATOM 745 C CA . GLN A 1 90 ? -9.485 -3.329 17.730 1.00 64.19 90 GLN A CA 1
ATOM 746 C C . GLN A 1 90 ? -10.345 -2.903 16.542 1.00 64.19 90 GLN A C 1
ATOM 748 O O . GLN A 1 90 ? -9.920 -2.978 15.391 1.00 64.19 90 GLN A O 1
ATOM 753 N N . LYS A 1 91 ? -11.558 -2.422 16.824 1.00 71.81 91 LYS A N 1
ATOM 754 C CA . LYS A 1 91 ? -12.435 -1.844 15.805 1.00 71.81 91 LYS A CA 1
ATOM 755 C C . LYS A 1 91 ? -11.904 -0.464 15.414 1.00 71.81 91 LYS A C 1
ATOM 757 O O . LYS A 1 91 ? -12.016 0.487 16.190 1.00 71.81 91 LYS A O 1
ATOM 762 N N . ILE A 1 92 ? -11.336 -0.357 14.216 1.00 87.31 92 ILE A N 1
ATOM 763 C CA . ILE A 1 92 ? -10.839 0.907 13.670 1.00 87.31 92 ILE A CA 1
ATOM 764 C C . ILE A 1 92 ? -11.934 1.509 12.799 1.00 87.31 92 ILE A C 1
ATOM 766 O O . ILE A 1 92 ? -12.061 1.196 11.621 1.00 87.31 92 ILE A O 1
ATOM 770 N N . GLU A 1 93 ? -12.755 2.361 13.409 1.00 86.62 93 GLU A N 1
ATOM 771 C CA . GLU A 1 93 ? -13.859 3.049 12.729 1.00 86.62 93 GLU A CA 1
ATOM 772 C C . GLU A 1 93 ? -14.808 2.053 12.029 1.00 86.62 93 GLU A C 1
ATOM 774 O O . GLU A 1 93 ? -15.443 1.231 12.699 1.00 86.62 93 GLU A O 1
ATOM 779 N N . ASN A 1 94 ? -14.920 2.129 10.702 1.00 88.00 94 ASN A N 1
ATOM 780 C CA . ASN A 1 94 ? -15.697 1.233 9.845 1.00 88.00 94 ASN A CA 1
ATOM 781 C C . ASN A 1 94 ? -14.834 0.195 9.098 1.00 88.00 94 ASN A C 1
ATOM 783 O O . ASN A 1 94 ? -15.359 -0.492 8.221 1.00 88.00 94 ASN A O 1
ATOM 787 N N . LEU A 1 95 ? -13.539 0.092 9.414 1.00 93.00 95 LEU A N 1
ATOM 788 C CA . LEU A 1 95 ? -12.595 -0.804 8.753 1.00 93.00 95 LEU A CA 1
ATOM 789 C C . LEU A 1 95 ? -12.518 -2.157 9.471 1.00 93.00 95 LEU A C 1
ATOM 791 O O . LEU A 1 95 ? -12.122 -2.250 10.633 1.00 93.00 95 LEU A O 1
ATOM 795 N N . GLU A 1 96 ? -12.862 -3.218 8.748 1.00 91.19 96 GLU A N 1
ATOM 796 C CA . GLU A 1 96 ? -12.725 -4.604 9.189 1.00 91.19 96 GLU A CA 1
ATOM 797 C C . GLU A 1 96 ? -11.393 -5.186 8.698 1.00 91.19 96 GLU A C 1
ATOM 799 O O . GLU A 1 96 ? -11.122 -5.198 7.496 1.00 91.19 96 GLU A O 1
ATOM 804 N N . ILE A 1 97 ? -10.555 -5.684 9.610 1.00 91.44 97 ILE A N 1
ATOM 805 C CA . ILE A 1 97 ? -9.284 -6.332 9.258 1.00 91.44 97 ILE A CA 1
ATOM 806 C C . ILE A 1 97 ? -9.499 -7.847 9.183 1.00 91.44 97 ILE A C 1
ATOM 808 O O . ILE A 1 97 ? -9.891 -8.469 10.167 1.00 91.44 97 ILE A O 1
ATOM 812 N N . ILE A 1 98 ? -9.227 -8.438 8.019 1.00 90.56 98 ILE A N 1
ATOM 813 C CA . ILE A 1 98 ? -9.517 -9.843 7.706 1.00 90.56 98 ILE A CA 1
ATOM 814 C C . ILE A 1 98 ? -8.217 -10.565 7.347 1.00 90.56 98 ILE A C 1
ATOM 816 O O . ILE A 1 98 ? -7.488 -10.122 6.462 1.00 90.56 98 ILE A O 1
ATOM 820 N N . ASN A 1 99 ? -7.941 -11.711 7.970 1.00 90.25 99 ASN A N 1
ATOM 821 C CA . ASN A 1 99 ? -6.864 -12.587 7.510 1.00 90.25 99 ASN A CA 1
ATOM 822 C C . ASN A 1 99 ? -7.384 -13.463 6.353 1.00 90.25 99 ASN A C 1
ATOM 824 O O . ASN A 1 99 ? -8.292 -14.256 6.586 1.00 90.25 99 ASN A O 1
ATOM 828 N N . PRO A 1 100 ? -6.844 -13.341 5.124 1.00 90.38 100 PRO A N 1
ATOM 829 C CA . PRO A 1 100 ? -7.362 -14.059 3.957 1.00 90.38 100 PRO A CA 1
ATOM 830 C C . PRO A 1 100 ? -6.996 -15.555 3.912 1.00 90.38 100 PRO A C 1
ATOM 832 O O . PRO A 1 100 ? -7.447 -16.250 3.006 1.00 90.38 100 PRO A O 1
ATOM 835 N N . PHE A 1 101 ? -6.160 -16.042 4.834 1.00 89.88 101 PHE A N 1
ATOM 836 C CA . PHE A 1 101 ? -5.679 -17.430 4.886 1.00 89.88 101 PHE A CA 1
ATOM 837 C C . PHE A 1 101 ? -6.161 -18.193 6.126 1.00 89.88 101 PHE A C 1
ATOM 839 O O . PHE A 1 101 ? -5.700 -19.308 6.374 1.00 89.88 101 PHE A O 1
ATOM 846 N N . ARG A 1 102 ? -7.034 -17.575 6.925 1.00 70.69 102 ARG A N 1
ATOM 847 C CA . ARG A 1 102 ? -7.743 -18.233 8.024 1.00 70.69 102 ARG A CA 1
ATOM 848 C C . ARG A 1 102 ? -9.108 -18.721 7.571 1.00 70.69 102 ARG A C 1
ATOM 850 O O . ARG A 1 102 ? -9.703 -18.056 6.696 1.00 70.69 102 ARG A O 1
#

Foldseek 3Di:
DPDDDDDDPVLCVQCVPPPPVSVVVNVVVVCCCVVPVVVVCPDDDDPVLLVQLVVQCVVVVDDSVLSSQVSRCVVVVHQEDEDQPPDQPDDDPSYGYHDPVD

Secondary structure (DSSP, 8-state):
--------THHHHGGG-S-HHHHHHHHHHHHHIIIIIHHH------HHHHHHHHHHHHHHT--HHHHHHHHHHHHTT-SEEE-SSS---S-BTTBEEE-TT-

InterPro domains:
  IPR029060 PIN-like domain superfamily [SSF88723] (1-83)

Sequence (102 aa):
MKDKIFLDTNIILYQFSSDTQKKNKAKELRTYIEVILIPLCKFFPDPSFYIDSLNIKEKYKISYYDSLIINAALKLKCSKLYSEYLQANQKIENLEIINPFR